Protein AF-A0AAE0HX60-F1 (afdb_monomer_lite)

Foldseek 3Di:
DDDDPDDPDDDPDDDDPVNVVVVVVVVVVVCVVPPDDVVQWDDDPQWTHHNPDIDGPVRVVVVVVVVVQVVLLCCCCPVVVADADPSSHGDPPCPPDDDDDDD

Radius of gyration: 23.51 Å; chains: 1; bounding box: 45×58×40 Å

Structure (mmCIF, N/CA/C/O backbone):
data_AF-A0AAE0HX60-F1
#
_entry.id   AF-A0AAE0HX60-F1
#
loop_
_atom_site.group_PDB
_atom_site.id
_atom_site.type_symbol
_atom_site.label_atom_id
_atom_site.label_alt_id
_atom_site.label_comp_id
_atom_site.label_asym_id
_atom_site.label_entity_id
_atom_site.label_seq_id
_atom_site.pdbx_PDB_ins_code
_atom_site.Cartn_x
_atom_site.Cartn_y
_atom_site.Cartn_z
_atom_site.occupancy
_atom_site.B_iso_or_equiv
_atom_site.auth_seq_id
_atom_site.auth_comp_id
_atom_site.auth_asym_id
_atom_site.auth_atom_id
_atom_site.pdbx_PDB_model_num
ATOM 1 N N . MET A 1 1 ? 1.360 44.685 -12.724 1.00 34.75 1 MET A N 1
ATOM 2 C CA . MET A 1 1 ? 0.823 43.637 -11.829 1.00 34.75 1 MET A CA 1
ATOM 3 C C . MET A 1 1 ? 1.154 42.291 -12.465 1.00 34.75 1 MET A C 1
ATOM 5 O O . MET A 1 1 ? 0.464 41.883 -13.387 1.00 34.75 1 MET A O 1
ATOM 9 N N . VAL A 1 2 ? 2.286 41.681 -12.099 1.00 41.59 2 VAL A N 1
ATOM 10 C CA . VAL A 1 2 ? 2.748 40.409 -12.689 1.00 41.59 2 VAL A CA 1
ATOM 11 C C . VAL A 1 2 ? 2.272 39.266 -11.792 1.00 41.59 2 VAL A C 1
ATOM 13 O O . VAL A 1 2 ? 2.485 39.305 -10.584 1.00 41.59 2 VAL A O 1
ATOM 16 N N . ARG A 1 3 ? 1.565 38.294 -12.381 1.00 37.06 3 ARG A N 1
ATOM 17 C CA . ARG A 1 3 ? 1.021 37.105 -11.707 1.00 37.06 3 ARG A CA 1
ATOM 18 C C . ARG A 1 3 ? 2.161 36.165 -11.295 1.00 37.06 3 ARG A C 1
ATOM 20 O O . ARG A 1 3 ? 2.946 35.756 -12.145 1.00 37.06 3 ARG A O 1
ATOM 27 N N . GLY A 1 4 ? 2.224 35.816 -10.010 1.00 47.59 4 GLY A N 1
ATOM 28 C CA . GLY A 1 4 ? 3.144 34.815 -9.471 1.00 47.59 4 GLY A CA 1
ATOM 29 C C . GLY A 1 4 ? 2.722 33.408 -9.885 1.00 47.59 4 GLY A C 1
ATOM 30 O O . GLY A 1 4 ? 1.668 32.936 -9.473 1.00 47.59 4 GLY A O 1
ATOM 31 N N . PHE A 1 5 ? 3.537 32.751 -10.712 1.00 44.97 5 PHE A N 1
ATOM 32 C CA . PHE A 1 5 ? 3.335 31.352 -11.112 1.00 44.97 5 PHE A CA 1
ATOM 33 C C . PHE A 1 5 ? 4.225 30.367 -10.326 1.00 44.97 5 PHE A C 1
ATOM 35 O O . PHE A 1 5 ? 4.190 29.167 -10.561 1.00 44.97 5 PHE A O 1
ATOM 42 N N . MET A 1 6 ? 5.005 30.848 -9.355 1.00 44.38 6 MET A N 1
ATOM 43 C CA . MET A 1 6 ? 5.803 30.024 -8.441 1.00 44.38 6 MET A CA 1
ATOM 44 C C . MET A 1 6 ? 5.801 30.684 -7.066 1.00 44.38 6 MET A C 1
ATOM 46 O O . MET A 1 6 ? 6.639 31.530 -6.764 1.00 44.38 6 MET A O 1
ATOM 50 N N . THR A 1 7 ? 4.831 30.353 -6.222 1.00 43.53 7 THR A N 1
ATOM 51 C CA . THR A 1 7 ? 4.944 30.664 -4.796 1.00 43.53 7 THR A CA 1
ATOM 52 C C . THR A 1 7 ? 4.258 29.567 -4.002 1.00 43.53 7 THR A C 1
ATOM 54 O O . THR A 1 7 ? 3.037 29.533 -3.903 1.00 43.53 7 THR A O 1
ATOM 57 N N . ILE A 1 8 ? 5.056 28.669 -3.430 1.00 48.53 8 ILE A N 1
ATOM 58 C CA . ILE A 1 8 ? 4.682 27.985 -2.194 1.00 48.53 8 ILE A CA 1
ATOM 59 C C . ILE A 1 8 ? 5.680 28.505 -1.163 1.00 48.53 8 ILE A C 1
ATOM 61 O O . ILE A 1 8 ? 6.859 28.157 -1.177 1.00 48.53 8 ILE A O 1
ATOM 65 N N . VAL A 1 9 ? 5.213 29.473 -0.378 1.00 53.06 9 VAL A N 1
ATOM 66 C CA . VAL A 1 9 ? 5.970 30.176 0.661 1.00 53.06 9 VAL A CA 1
ATOM 67 C C . VAL A 1 9 ? 6.209 29.241 1.839 1.00 53.06 9 VAL A C 1
ATOM 69 O O . VAL A 1 9 ? 5.256 28.710 2.402 1.00 53.06 9 VAL A O 1
ATOM 72 N N . ALA A 1 10 ? 7.468 29.108 2.249 1.00 50.38 10 ALA A N 1
ATOM 73 C CA . ALA A 1 10 ? 7.825 28.665 3.593 1.00 50.38 10 ALA A CA 1
ATOM 74 C C . ALA A 1 10 ? 9.178 29.250 4.033 1.00 50.38 10 ALA A C 1
ATOM 76 O O . ALA A 1 10 ? 10.020 28.522 4.538 1.00 50.38 10 ALA A O 1
ATOM 77 N N . PHE A 1 11 ? 9.419 30.544 3.803 1.00 48.88 11 PHE A N 1
ATOM 78 C CA . PHE A 1 11 ? 10.374 31.345 4.580 1.00 48.88 11 PHE A CA 1
ATOM 79 C C . PHE A 1 11 ? 10.214 32.824 4.206 1.00 48.88 11 PHE A C 1
ATOM 81 O O . PHE A 1 11 ? 9.824 33.138 3.085 1.00 48.88 11 PHE A O 1
ATOM 88 N N . ASP A 1 12 ? 10.512 33.730 5.127 1.00 55.12 12 ASP A N 1
ATOM 89 C CA . ASP A 1 12 ? 10.427 35.193 4.989 1.00 55.12 12 ASP A CA 1
ATOM 90 C C . ASP A 1 12 ? 11.438 35.825 4.000 1.00 55.12 12 ASP A C 1
ATOM 92 O O . ASP A 1 12 ? 11.551 37.048 3.910 1.00 55.12 12 ASP A O 1
ATOM 96 N N . GLY A 1 13 ? 12.155 35.014 3.224 1.00 56.22 13 GLY A N 1
ATOM 97 C CA . GLY A 1 13 ? 13.126 35.451 2.229 1.00 56.22 13 GLY A CA 1
ATOM 98 C C . GLY A 1 13 ? 12.541 35.430 0.822 1.00 56.22 13 GLY A C 1
ATOM 99 O O . GLY A 1 13 ? 11.972 34.432 0.386 1.00 56.22 13 GLY A O 1
ATOM 100 N N . GLN A 1 14 ? 12.710 36.533 0.092 1.00 60.59 14 GLN A N 1
ATOM 101 C CA . GLN A 1 14 ? 12.453 36.613 -1.349 1.00 60.59 14 GLN A CA 1
ATOM 102 C C . GLN A 1 14 ? 13.067 35.386 -2.053 1.00 60.59 14 GLN A C 1
ATOM 104 O O . GLN A 1 14 ? 14.281 35.200 -1.943 1.00 60.59 14 GLN A O 1
ATOM 109 N N . PRO A 1 15 ? 12.276 34.549 -2.753 1.00 58.84 15 PRO A N 1
ATOM 110 C CA . PRO A 1 15 ? 12.799 33.344 -3.379 1.00 58.84 15 PRO A CA 1
ATOM 111 C C . PRO A 1 15 ? 13.861 33.733 -4.403 1.00 58.84 15 PRO A C 1
ATOM 113 O O . PRO A 1 15 ? 13.592 34.487 -5.344 1.00 58.84 15 PRO A O 1
ATOM 116 N N . SER A 1 16 ? 15.082 33.237 -4.216 1.00 67.50 16 SER A N 1
ATOM 117 C CA . SER A 1 16 ? 16.145 33.477 -5.177 1.00 67.50 16 SER A CA 1
ATOM 118 C C . SER A 1 16 ? 15.933 32.583 -6.407 1.00 67.50 16 SER A C 1
ATOM 120 O O . SER A 1 16 ? 15.369 31.486 -6.309 1.00 67.50 16 SER A O 1
ATOM 122 N N . PRO A 1 17 ? 16.419 32.988 -7.591 1.00 71.00 17 PRO A N 1
ATOM 123 C CA . PRO A 1 17 ? 16.412 32.118 -8.767 1.00 71.00 17 PRO A CA 1
ATOM 124 C C . PRO A 1 17 ? 17.081 30.752 -8.520 1.00 71.00 17 PRO A C 1
ATOM 126 O O . PRO A 1 17 ? 16.697 29.754 -9.130 1.00 71.00 17 PRO A O 1
ATOM 129 N N . VAL A 1 18 ? 18.046 30.682 -7.596 1.00 82.44 18 VAL A N 1
ATOM 130 C CA . VAL A 1 18 ? 18.718 29.435 -7.200 1.00 82.44 18 VAL A CA 1
ATOM 131 C C . VAL A 1 18 ? 17.761 28.493 -6.470 1.00 82.44 18 VAL A C 1
ATOM 133 O O . VAL A 1 18 ? 17.751 27.301 -6.774 1.00 82.44 18 VAL A O 1
ATOM 136 N N . ASP A 1 19 ? 16.905 29.008 -5.587 1.00 75.44 19 ASP A N 1
ATOM 137 C CA . ASP A 1 19 ? 15.923 28.193 -4.859 1.00 75.44 19 ASP A CA 1
ATOM 138 C C . ASP A 1 19 ? 14.947 27.513 -5.820 1.00 75.44 19 ASP A C 1
ATOM 140 O O . ASP A 1 19 ? 14.646 26.328 -5.683 1.00 75.44 19 ASP A O 1
ATOM 144 N N . SER A 1 20 ? 14.535 28.230 -6.867 1.00 76.31 20 SER A N 1
ATOM 145 C CA . SER A 1 20 ? 13.685 27.684 -7.932 1.00 76.31 20 SER A CA 1
ATOM 146 C C . SER A 1 20 ? 14.372 26.540 -8.687 1.00 76.31 20 SER A C 1
ATOM 148 O O . SER A 1 20 ? 13.760 25.507 -8.955 1.00 76.31 20 SER A O 1
ATOM 150 N N . ILE A 1 21 ? 15.665 26.681 -8.997 1.00 83.75 21 ILE A N 1
ATOM 151 C CA . ILE A 1 21 ? 16.452 25.630 -9.663 1.00 83.75 21 ILE A CA 1
ATOM 152 C C . ILE A 1 21 ? 16.602 24.403 -8.756 1.00 83.75 21 ILE A C 1
ATOM 154 O O . ILE A 1 21 ? 16.470 23.267 -9.222 1.00 83.75 21 ILE A O 1
ATOM 158 N N . LEU A 1 22 ? 16.869 24.608 -7.465 1.00 83.81 22 LEU A N 1
ATOM 159 C CA . LEU A 1 22 ? 16.989 23.521 -6.493 1.00 83.81 22 LEU A CA 1
ATOM 160 C C . LEU A 1 22 ? 15.660 22.779 -6.317 1.00 83.81 22 LEU A C 1
ATOM 162 O O . LEU A 1 22 ? 15.652 21.547 -6.310 1.00 83.81 22 LEU A O 1
ATOM 166 N N . GLN A 1 23 ? 14.542 23.503 -6.267 1.00 78.62 23 GLN A N 1
ATOM 167 C CA . GLN A 1 23 ? 13.203 22.917 -6.221 1.00 78.62 23 GLN A CA 1
ATOM 168 C C . GLN A 1 23 ? 12.892 22.103 -7.479 1.00 78.62 23 GLN A C 1
ATOM 170 O O . GLN A 1 23 ? 12.442 20.966 -7.366 1.00 78.62 23 GLN A O 1
ATOM 175 N N . LEU A 1 24 ? 13.197 22.621 -8.673 1.00 83.12 24 LEU A N 1
ATOM 176 C CA . LEU A 1 24 ? 13.006 21.884 -9.928 1.00 83.12 24 LEU A CA 1
ATOM 177 C C . LEU A 1 24 ? 13.857 20.607 -9.983 1.00 83.12 24 LEU A C 1
ATOM 179 O O .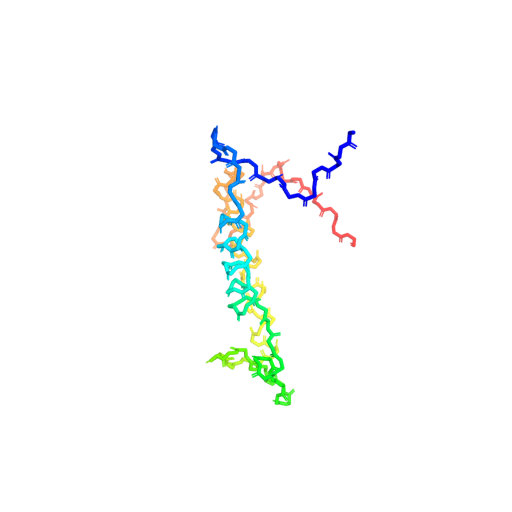 LEU A 1 24 ? 13.384 19.565 -10.437 1.00 83.12 24 LEU A O 1
ATOM 183 N N . ARG A 1 25 ? 15.092 20.647 -9.467 1.00 84.19 25 ARG A N 1
ATOM 184 C CA . ARG A 1 25 ? 15.948 19.456 -9.341 1.00 84.19 25 ARG A CA 1
ATOM 185 C C . ARG A 1 25 ? 15.379 18.432 -8.362 1.00 84.19 25 ARG A C 1
ATOM 187 O O . ARG A 1 25 ? 15.355 17.242 -8.676 1.00 84.19 25 ARG A O 1
ATOM 194 N N . ALA A 1 26 ? 14.925 18.877 -7.193 1.00 83.88 26 ALA A N 1
ATOM 195 C CA . ALA A 1 26 ? 14.294 18.010 -6.202 1.00 83.88 26 ALA A CA 1
ATOM 196 C C . ALA A 1 26 ? 13.009 17.376 -6.757 1.00 83.88 26 ALA A C 1
ATOM 198 O O . ALA A 1 26 ? 12.812 16.170 -6.619 1.00 83.88 26 ALA A O 1
ATOM 199 N N . TYR A 1 27 ? 12.194 18.159 -7.463 1.00 83.06 27 TYR A N 1
ATOM 200 C CA . TYR A 1 27 ? 10.987 17.688 -8.131 1.00 83.06 27 TYR A CA 1
ATOM 201 C C . TYR A 1 27 ? 11.296 16.650 -9.217 1.00 83.06 27 TYR A C 1
ATOM 203 O O . TYR A 1 27 ? 10.713 15.570 -9.210 1.00 83.06 27 TYR A O 1
ATOM 211 N N . GLY A 1 28 ? 12.281 16.899 -10.089 1.00 81.25 28 GLY A N 1
ATOM 212 C CA . GLY A 1 28 ? 12.714 15.922 -11.097 1.00 81.25 28 GLY A CA 1
ATOM 213 C C . GLY A 1 28 ? 13.239 14.617 -10.485 1.00 81.25 28 GLY A C 1
ATOM 214 O O . GLY A 1 28 ? 12.966 13.530 -10.998 1.00 81.25 28 GLY A O 1
ATOM 215 N N . LYS A 1 29 ? 13.936 14.696 -9.344 1.00 85.06 29 LYS A N 1
ATOM 216 C CA . LYS A 1 29 ? 14.360 13.512 -8.582 1.00 85.06 29 LYS A CA 1
ATOM 217 C C . LYS A 1 29 ? 13.164 12.750 -8.006 1.00 85.06 29 LYS A C 1
ATOM 219 O O . LYS A 1 29 ? 13.150 11.525 -8.086 1.00 85.06 29 LYS A O 1
ATOM 224 N N . ALA A 1 30 ? 12.175 13.454 -7.457 1.00 81.12 30 ALA A N 1
ATOM 225 C CA . ALA A 1 30 ? 10.950 12.850 -6.937 1.00 81.12 30 ALA A CA 1
ATOM 226 C C . ALA A 1 30 ? 10.139 12.168 -8.049 1.00 81.12 30 ALA A C 1
ATOM 228 O O . ALA A 1 30 ? 9.718 11.029 -7.874 1.00 81.12 30 ALA A O 1
ATOM 229 N N . ILE A 1 31 ? 10.011 12.806 -9.220 1.00 79.25 31 ILE A N 1
ATOM 230 C CA . ILE A 1 31 ? 9.412 12.192 -10.412 1.00 79.25 31 ILE A CA 1
ATOM 231 C C . ILE A 1 31 ? 10.148 10.901 -10.755 1.00 79.25 31 ILE A C 1
ATOM 233 O O . ILE A 1 31 ? 9.511 9.862 -10.857 1.00 79.25 31 ILE A O 1
ATOM 237 N N . ARG A 1 32 ? 11.480 10.922 -10.883 1.00 74.75 32 ARG A N 1
ATOM 238 C CA . ARG A 1 32 ? 12.244 9.716 -11.242 1.00 74.75 32 ARG A CA 1
ATOM 239 C C . ARG A 1 32 ? 12.117 8.593 -10.211 1.00 74.75 32 ARG A C 1
ATOM 241 O O . ARG A 1 32 ? 12.189 7.430 -10.582 1.00 74.75 32 ARG A O 1
ATOM 248 N N . ALA A 1 33 ? 11.989 8.934 -8.932 1.00 71.50 33 ALA A N 1
ATOM 249 C CA . ALA A 1 33 ? 11.863 7.953 -7.861 1.00 71.50 33 ALA A CA 1
ATOM 250 C C . ALA A 1 33 ? 10.452 7.354 -7.756 1.00 71.50 33 ALA A C 1
ATOM 252 O O . ALA A 1 33 ? 10.326 6.216 -7.321 1.00 71.50 33 ALA A O 1
ATOM 253 N N . ASN A 1 34 ? 9.414 8.114 -8.119 1.00 68.75 34 ASN A N 1
ATOM 254 C CA . ASN A 1 34 ? 8.020 7.759 -7.838 1.00 68.75 34 ASN A CA 1
ATOM 255 C C . ASN A 1 34 ? 7.144 7.581 -9.088 1.00 68.75 34 ASN A C 1
ATOM 257 O O . ASN A 1 34 ? 5.971 7.238 -8.977 1.00 68.75 34 ASN A O 1
ATOM 261 N N . THR A 1 35 ? 7.679 7.853 -10.277 1.00 71.62 35 THR A N 1
ATOM 262 C CA . THR A 1 35 ? 6.983 7.628 -11.546 1.00 71.62 35 THR A CA 1
ATOM 263 C C . THR A 1 35 ? 7.458 6.307 -12.119 1.00 71.62 35 THR A C 1
ATOM 265 O O . THR A 1 35 ? 8.640 6.149 -12.427 1.00 71.62 35 THR A O 1
ATOM 268 N N . ASN A 1 36 ? 6.530 5.368 -12.269 1.00 61.12 36 ASN A N 1
ATOM 269 C CA . ASN A 1 36 ? 6.795 4.087 -12.909 1.00 61.12 36 ASN A CA 1
ATOM 270 C C . ASN A 1 36 ? 7.172 4.335 -14.374 1.00 61.12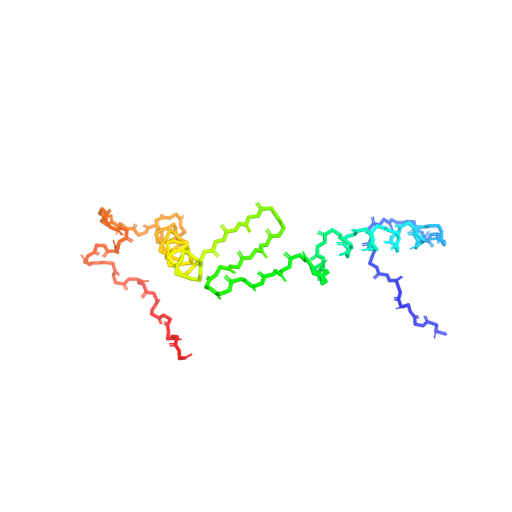 36 ASN A C 1
ATOM 272 O O . ASN A 1 36 ? 6.379 4.893 -15.130 1.00 61.12 36 ASN A O 1
ATOM 276 N N . ALA A 1 37 ? 8.396 3.973 -14.756 1.00 61.66 37 ALA A N 1
ATOM 277 C CA . ALA A 1 37 ? 8.834 3.980 -16.149 1.00 61.66 37 ALA A CA 1
ATOM 278 C C . ALA A 1 37 ? 8.460 2.651 -16.829 1.00 61.66 37 ALA A C 1
ATOM 280 O O . ALA A 1 37 ? 8.295 1.637 -16.144 1.00 61.66 37 ALA A O 1
ATOM 281 N N . ASP A 1 38 ? 8.375 2.640 -18.163 1.00 50.03 38 ASP A N 1
ATOM 282 C CA . ASP A 1 38 ? 8.290 1.391 -18.933 1.00 50.03 38 ASP A CA 1
ATOM 283 C C . ASP A 1 38 ? 9.445 0.458 -18.524 1.00 50.03 38 ASP A C 1
ATOM 285 O O . ASP A 1 38 ? 10.613 0.856 -18.537 1.00 50.03 38 ASP A O 1
ATOM 289 N N . GLY A 1 39 ? 9.104 -0.762 -18.095 1.00 58.47 39 GLY A N 1
ATOM 290 C CA . GLY A 1 39 ? 10.030 -1.750 -17.523 1.00 58.47 39 GLY A CA 1
ATOM 291 C C . GLY A 1 39 ? 9.998 -1.880 -15.992 1.00 58.47 39 GLY A C 1
ATOM 292 O O . GLY A 1 39 ? 10.629 -2.786 -15.455 1.00 58.47 39 GLY A O 1
ATOM 293 N N . VAL A 1 40 ? 9.269 -1.014 -15.275 1.00 62.44 40 VAL A N 1
ATOM 294 C CA . VAL A 1 40 ? 9.027 -1.159 -13.821 1.00 62.44 40 VAL A CA 1
ATOM 295 C C . VAL A 1 40 ? 7.788 -2.004 -13.537 1.00 62.44 40 VAL A C 1
ATOM 297 O O . VAL A 1 40 ? 7.753 -2.670 -12.508 1.00 62.44 40 VAL A O 1
ATOM 300 N N . VAL A 1 41 ? 6.800 -1.981 -14.438 1.00 67.94 41 VAL A N 1
ATOM 301 C CA . VAL A 1 41 ? 5.622 -2.855 -14.421 1.00 67.94 41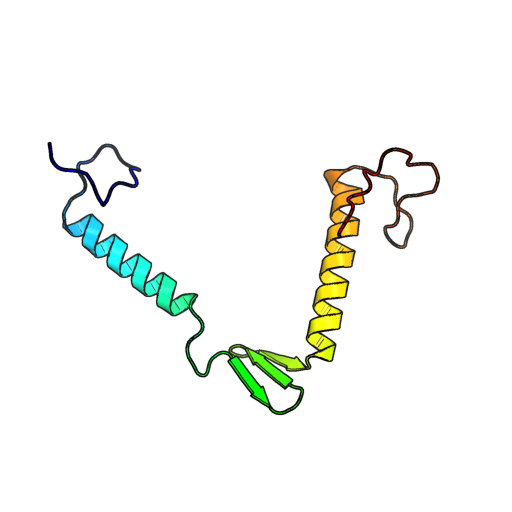 VAL A CA 1
ATOM 302 C C . VAL A 1 41 ? 5.710 -3.769 -15.638 1.00 67.94 41 VAL A C 1
ATOM 304 O O . VAL A 1 41 ? 5.556 -3.287 -16.758 1.00 67.94 41 VAL A O 1
ATOM 307 N N . ASP A 1 42 ? 5.974 -5.055 -15.427 1.00 76.75 42 ASP A N 1
ATOM 308 C CA . ASP A 1 42 ? 5.967 -6.068 -16.489 1.00 76.75 42 ASP A CA 1
ATOM 309 C C . ASP A 1 42 ? 4.897 -7.126 -16.202 1.00 76.75 42 ASP A C 1
ATOM 311 O O . ASP A 1 42 ? 4.581 -7.408 -15.044 1.00 76.75 42 ASP A O 1
ATOM 315 N N . TRP A 1 43 ? 4.311 -7.683 -17.257 1.00 79.81 43 TRP A N 1
ATOM 316 C CA . TRP A 1 43 ? 3.258 -8.693 -17.181 1.00 79.81 43 TRP A CA 1
ATOM 317 C C . TRP A 1 43 ? 3.730 -9.972 -17.861 1.00 79.81 43 TRP A C 1
ATOM 319 O O . TRP A 1 43 ? 3.915 -10.016 -19.077 1.00 79.81 43 TRP A O 1
ATOM 329 N N . HIS A 1 44 ? 3.864 -11.041 -17.080 1.00 81.06 44 HIS A N 1
ATOM 330 C CA . HIS A 1 44 ? 4.223 -12.362 -17.573 1.00 81.06 44 HIS A CA 1
ATOM 331 C C . HIS A 1 44 ? 3.097 -13.358 -17.280 1.00 81.06 44 HIS A C 1
ATOM 333 O O . HIS A 1 44 ? 3.047 -14.000 -16.233 1.00 81.06 44 HIS A O 1
ATOM 339 N N . GLY A 1 45 ? 2.147 -13.475 -18.210 1.00 84.50 45 GLY A N 1
ATOM 340 C CA . GLY A 1 45 ? 0.970 -14.325 -18.013 1.00 84.50 45 GLY A CA 1
ATOM 341 C C . GLY A 1 45 ? 0.068 -13.796 -16.893 1.00 84.50 45 GLY A C 1
ATOM 342 O O . GLY A 1 45 ? -0.548 -12.750 -17.066 1.00 84.50 45 GLY A O 1
ATOM 343 N N . ASP A 1 46 ? -0.025 -14.525 -15.774 1.00 82.31 46 ASP A N 1
ATOM 344 C CA . ASP A 1 46 ? -0.804 -14.130 -14.579 1.00 82.31 46 ASP A CA 1
ATOM 345 C C . ASP A 1 46 ? 0.048 -13.418 -13.507 1.00 82.31 46 ASP A C 1
ATOM 347 O O . ASP A 1 46 ? -0.453 -13.038 -12.446 1.00 82.31 46 ASP A O 1
ATOM 351 N N . GLU A 1 47 ? 1.346 -13.241 -13.762 1.00 82.81 47 GLU A N 1
ATOM 352 C CA . GLU A 1 47 ? 2.280 -12.622 -12.827 1.00 82.81 47 GLU A CA 1
ATOM 353 C C . GLU A 1 47 ? 2.621 -11.189 -13.237 1.00 82.81 47 GLU A C 1
ATOM 355 O O . GLU A 1 47 ? 2.961 -10.906 -14.386 1.00 82.81 47 GLU A O 1
ATOM 360 N N . LEU A 1 48 ? 2.533 -10.283 -12.264 1.00 83.56 48 LEU A N 1
ATOM 361 C CA . LEU A 1 48 ? 2.879 -8.876 -12.376 1.00 83.56 48 LEU A CA 1
ATOM 362 C C . LEU A 1 48 ? 4.201 -8.642 -11.644 1.00 83.56 48 LEU A C 1
ATOM 364 O O . LEU A 1 48 ? 4.346 -8.943 -10.456 1.00 83.56 48 LEU A O 1
ATOM 368 N N . LEU A 1 49 ? 5.170 -8.094 -12.367 1.00 81.38 49 LEU A N 1
ATOM 369 C CA . LEU A 1 49 ? 6.447 -7.654 -11.832 1.00 81.38 49 LEU A CA 1
ATOM 370 C C . LEU A 1 49 ? 6.365 -6.155 -11.556 1.00 81.38 49 LEU A C 1
ATOM 372 O O . LEU A 1 49 ? 6.106 -5.381 -12.471 1.00 81.38 49 LEU A O 1
ATOM 376 N N . TYR A 1 50 ? 6.594 -5.748 -10.311 1.00 78.69 50 TYR A N 1
ATOM 377 C CA . TYR A 1 50 ? 6.737 -4.354 -9.912 1.00 78.69 50 TYR A CA 1
ATOM 378 C C . TYR A 1 50 ? 8.091 -4.131 -9.234 1.00 78.69 50 TYR A C 1
ATOM 380 O O . TYR A 1 50 ? 8.310 -4.545 -8.091 1.00 78.69 50 TYR A O 1
ATOM 388 N N . GLY A 1 51 ? 9.023 -3.479 -9.932 1.00 75.94 51 GLY A N 1
ATOM 389 C CA . GLY A 1 51 ? 10.385 -3.263 -9.438 1.00 75.94 51 GLY A CA 1
ATOM 390 C C . GLY A 1 51 ? 11.125 -4.581 -9.169 1.00 75.94 51 GLY A C 1
ATOM 391 O O . GLY A 1 51 ? 11.554 -5.252 -10.101 1.00 75.94 51 GLY A O 1
ATOM 392 N N . HIS A 1 52 ? 11.291 -4.946 -7.892 1.00 72.56 52 HIS A N 1
ATOM 393 C CA . HIS A 1 52 ? 11.926 -6.206 -7.462 1.00 72.56 52 HIS A CA 1
ATOM 394 C C . HIS A 1 52 ? 10.933 -7.232 -6.894 1.00 72.56 52 HIS A C 1
ATOM 396 O O . HIS A 1 52 ? 11.355 -8.241 -6.332 1.00 72.56 52 HIS A O 1
ATOM 402 N N . VAL A 1 53 ? 9.628 -6.966 -6.987 1.00 78.50 53 VAL A N 1
ATOM 403 C CA . VAL A 1 53 ? 8.583 -7.834 -6.439 1.00 78.50 53 VAL A CA 1
ATOM 404 C C . VAL A 1 53 ? 7.789 -8.444 -7.584 1.00 78.50 53 VAL A C 1
ATOM 406 O O . VAL A 1 53 ? 7.294 -7.724 -8.445 1.00 78.50 53 VAL A O 1
ATOM 409 N N . GLN A 1 54 ? 7.654 -9.765 -7.574 1.00 81.62 54 GLN A N 1
ATOM 410 C CA . GLN A 1 54 ? 6.837 -10.526 -8.514 1.00 81.62 54 GLN A CA 1
ATOM 411 C C . GLN A 1 54 ? 5.666 -11.133 -7.748 1.00 81.62 54 GLN A C 1
ATOM 413 O O . GLN A 1 54 ? 5.869 -11.772 -6.714 1.00 81.62 54 GLN A O 1
ATOM 418 N N . PHE A 1 55 ? 4.444 -10.912 -8.220 1.00 85.62 55 PHE A N 1
ATOM 419 C CA . PHE A 1 55 ? 3.249 -11.477 -7.604 1.00 85.62 55 PHE A CA 1
ATOM 420 C C . PHE A 1 55 ? 2.200 -11.831 -8.652 1.00 85.62 55 PHE A C 1
ATOM 422 O O . PHE A 1 55 ? 2.055 -11.142 -9.656 1.00 85.62 55 PHE A O 1
ATOM 429 N N . SER A 1 56 ? 1.422 -12.884 -8.404 1.00 89.75 56 SER A N 1
ATOM 430 C CA . SER A 1 56 ? 0.266 -13.191 -9.247 1.00 89.75 56 SER A CA 1
ATOM 431 C C . SER A 1 56 ? -0.895 -12.236 -8.987 1.00 89.75 56 SER A C 1
ATOM 433 O O . SER A 1 56 ? -1.040 -11.690 -7.885 1.00 89.75 56 SER A O 1
ATOM 435 N N . MET A 1 57 ? -1.783 -12.079 -9.967 1.00 86.75 57 MET A N 1
ATOM 436 C CA . MET A 1 57 ? -2.993 -11.271 -9.797 1.00 86.75 57 MET A CA 1
ATOM 437 C C . MET A 1 57 ? -3.906 -11.822 -8.686 1.00 86.75 57 MET A C 1
ATOM 439 O O . MET A 1 57 ? -4.545 -11.058 -7.956 1.00 86.75 57 MET A O 1
ATOM 443 N N . ALA A 1 58 ? -3.921 -13.146 -8.491 1.00 88.56 58 ALA A N 1
ATOM 444 C CA . ALA A 1 58 ? -4.587 -13.788 -7.357 1.00 88.56 58 ALA A CA 1
ATOM 445 C C . ALA A 1 58 ? -3.975 -13.360 -6.010 1.00 88.56 58 ALA A C 1
ATOM 447 O O . ALA A 1 58 ? -4.704 -12.991 -5.088 1.00 88.56 58 ALA A O 1
ATOM 448 N N . SER A 1 59 ? -2.643 -13.342 -5.914 1.00 87.38 59 SER A N 1
ATOM 449 C CA . SER A 1 59 ? -1.925 -12.915 -4.706 1.00 87.38 59 SER A CA 1
ATOM 450 C C . SER A 1 59 ? -2.171 -11.441 -4.392 1.00 87.38 59 SER A C 1
ATOM 452 O O . SER A 1 59 ? -2.444 -11.097 -3.242 1.00 87.38 59 SER A O 1
ATOM 454 N N . LEU A 1 60 ? -2.166 -10.575 -5.412 1.00 87.62 60 LEU A N 1
ATOM 455 C CA . LEU A 1 60 ? -2.495 -9.158 -5.248 1.00 87.62 60 LEU A CA 1
ATOM 456 C C . LEU A 1 60 ? -3.911 -8.979 -4.693 1.00 87.62 60 LEU A C 1
ATOM 458 O O . LEU A 1 60 ? -4.118 -8.228 -3.741 1.00 87.62 60 LEU A O 1
ATOM 462 N N . ARG A 1 61 ? -4.891 -9.685 -5.267 1.00 89.38 61 ARG A N 1
ATOM 463 C CA . ARG A 1 61 ? -6.286 -9.622 -4.821 1.00 89.38 61 ARG A CA 1
ATOM 464 C C . ARG A 1 61 ? -6.422 -10.040 -3.357 1.00 89.38 61 ARG A C 1
ATOM 466 O O . ARG A 1 61 ? -7.081 -9.344 -2.588 1.00 89.38 61 ARG A O 1
ATOM 473 N N . MET A 1 62 ? -5.769 -11.132 -2.964 1.00 90.94 62 MET A N 1
ATOM 474 C CA . MET A 1 62 ? -5.757 -11.590 -1.573 1.00 90.94 62 MET A CA 1
ATOM 475 C C . MET A 1 62 ? -5.106 -10.570 -0.639 1.00 90.94 62 MET A C 1
ATOM 477 O O . MET A 1 62 ? -5.654 -10.289 0.425 1.00 90.94 62 MET A O 1
ATOM 481 N N . MET A 1 63 ? -3.991 -9.962 -1.051 1.00 90.31 63 MET A N 1
ATOM 482 C CA . MET A 1 63 ? -3.327 -8.908 -0.282 1.00 90.31 63 MET A CA 1
ATOM 483 C C . MET A 1 63 ? -4.241 -7.692 -0.080 1.00 90.31 63 MET A C 1
ATOM 485 O O . MET A 1 63 ? -4.346 -7.194 1.038 1.00 90.31 63 MET A O 1
ATOM 489 N N . ILE A 1 64 ? -4.938 -7.237 -1.127 1.00 91.56 64 ILE 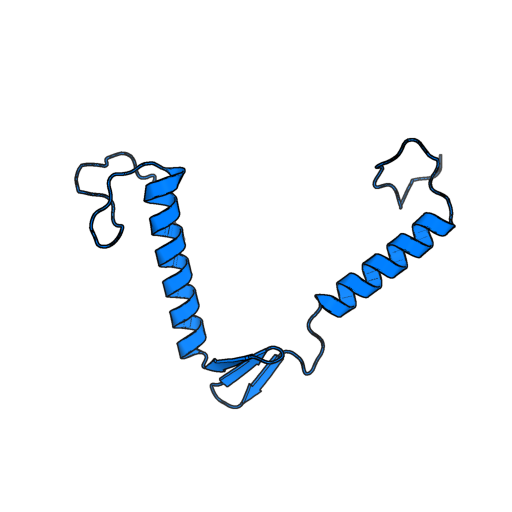A N 1
ATOM 490 C CA . ILE A 1 64 ? -5.880 -6.109 -1.040 1.00 91.56 64 ILE A CA 1
ATOM 491 C C . ILE A 1 64 ? -7.041 -6.439 -0.097 1.00 91.56 64 ILE A C 1
ATOM 493 O O . ILE A 1 64 ? -7.391 -5.614 0.745 1.00 91.56 64 ILE A O 1
ATOM 497 N N . HIS A 1 65 ? -7.627 -7.635 -0.200 1.00 91.31 65 HIS A N 1
ATOM 498 C CA . HIS A 1 65 ? -8.696 -8.050 0.711 1.00 91.31 65 HIS A CA 1
ATOM 499 C C . HIS A 1 65 ? -8.214 -8.146 2.161 1.00 91.31 65 HIS A C 1
ATOM 501 O O . HIS A 1 65 ? -8.917 -7.680 3.056 1.00 91.31 65 HIS A O 1
ATOM 507 N N . GLY A 1 66 ? -7.014 -8.686 2.390 1.00 89.56 66 GLY A N 1
ATOM 508 C CA . GLY A 1 66 ? -6.392 -8.731 3.711 1.00 89.56 66 GLY A CA 1
ATOM 509 C C . GLY A 1 66 ? -6.170 -7.333 4.284 1.00 89.56 66 GLY A C 1
ATOM 510 O O . GLY A 1 66 ? -6.592 -7.060 5.403 1.00 89.56 66 GLY A O 1
ATOM 511 N N . LEU A 1 67 ? -5.604 -6.418 3.491 1.00 92.12 67 LEU A N 1
ATOM 512 C CA . LEU A 1 67 ? -5.396 -5.026 3.891 1.00 92.12 67 LEU A CA 1
ATOM 513 C C . LEU A 1 67 ? -6.717 -4.325 4.226 1.00 92.12 67 LEU A C 1
ATOM 515 O O . LEU A 1 67 ? -6.809 -3.646 5.245 1.00 92.12 67 LEU A O 1
ATOM 519 N N . LEU A 1 68 ? -7.747 -4.504 3.394 1.00 89.56 68 LEU A N 1
ATOM 520 C CA . LEU A 1 68 ? -9.074 -3.939 3.635 1.00 89.56 68 LEU A CA 1
ATOM 521 C C . LEU A 1 68 ? -9.682 -4.477 4.933 1.00 89.56 68 LEU A C 1
ATOM 523 O O . LEU A 1 68 ? -10.253 -3.709 5.704 1.00 89.56 68 LEU A O 1
ATOM 527 N N . HIS A 1 69 ? -9.561 -5.782 5.178 1.00 86.62 69 HIS A N 1
ATOM 528 C CA . HIS A 1 69 ? -10.025 -6.397 6.414 1.00 86.62 69 HIS A CA 1
ATOM 529 C C . HIS A 1 69 ? -9.272 -5.825 7.623 1.00 86.62 69 HIS A C 1
ATOM 531 O O . HIS A 1 69 ? -9.910 -5.291 8.526 1.00 86.62 69 HIS A O 1
ATOM 537 N N . SER A 1 70 ? -7.936 -5.811 7.606 1.00 87.38 70 SER A N 1
ATOM 538 C CA . SER A 1 70 ? -7.126 -5.242 8.692 1.00 87.38 70 SER A CA 1
ATOM 539 C C . SER A 1 70 ? -7.450 -3.772 8.963 1.00 87.38 70 SER A C 1
ATOM 541 O O . SER A 1 70 ? -7.634 -3.392 10.117 1.00 87.38 70 SER A O 1
ATOM 543 N N . ALA A 1 71 ? -7.593 -2.955 7.917 1.00 88.81 71 ALA A N 1
ATOM 544 C CA . ALA A 1 71 ? -7.959 -1.548 8.055 1.00 88.81 71 ALA A CA 1
ATOM 545 C C . ALA A 1 71 ? -9.356 -1.372 8.672 1.00 88.81 71 ALA A C 1
ATOM 547 O O . ALA A 1 71 ? -9.553 -0.491 9.506 1.00 88.81 71 ALA A O 1
ATOM 548 N N . ARG A 1 72 ? -10.329 -2.219 8.305 1.00 86.00 72 ARG A N 1
ATOM 549 C CA . ARG A 1 72 ? -11.671 -2.209 8.914 1.00 86.00 72 ARG A CA 1
ATOM 550 C C . ARG A 1 72 ? -11.622 -2.579 10.391 1.00 86.00 72 ARG A C 1
ATOM 552 O O . ARG A 1 72 ? -12.272 -1.910 11.190 1.00 86.00 72 ARG A O 1
ATOM 559 N N . VAL A 1 73 ? -10.844 -3.594 10.757 1.00 85.56 73 VAL A N 1
ATOM 560 C CA . VAL A 1 73 ? -10.666 -3.990 12.160 1.00 85.56 73 VAL A CA 1
ATOM 561 C C . VAL A 1 73 ? -10.028 -2.857 12.963 1.00 85.56 73 VAL A C 1
ATOM 563 O O . VAL A 1 73 ? -10.585 -2.458 13.985 1.00 85.56 73 VAL A O 1
ATOM 566 N N . GLN A 1 74 ? -8.940 -2.263 12.462 1.00 86.38 74 GLN A N 1
ATOM 567 C CA . GLN A 1 74 ? -8.287 -1.115 13.101 1.00 86.38 74 GLN A CA 1
ATOM 568 C C . GLN A 1 74 ? -9.228 0.083 13.237 1.00 86.38 74 GLN A C 1
ATOM 570 O O . GLN A 1 74 ? -9.317 0.676 14.307 1.00 86.38 74 GLN A O 1
ATOM 575 N N . LEU A 1 75 ? -9.995 0.416 12.196 1.00 85.25 75 LEU A N 1
ATOM 576 C CA . LEU A 1 75 ? -10.988 1.488 12.261 1.00 85.25 75 LEU A CA 1
ATOM 577 C C . LEU A 1 75 ? -12.010 1.231 13.380 1.00 85.25 75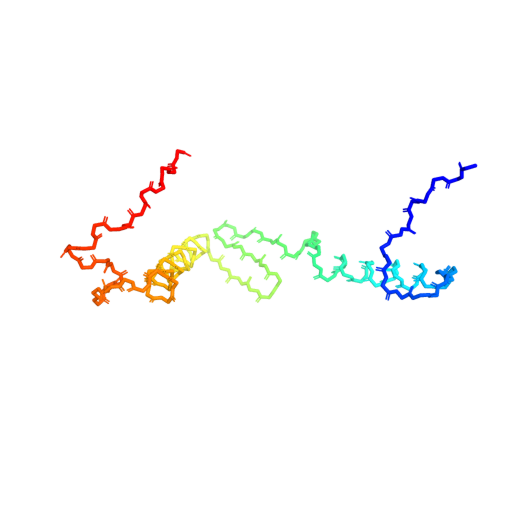 LEU A C 1
ATOM 579 O O . LEU A 1 75 ? -12.298 2.128 14.170 1.00 85.25 75 LEU A O 1
ATOM 583 N N . ARG A 1 76 ? -12.557 0.013 13.469 1.00 83.31 76 ARG A N 1
ATOM 584 C CA . ARG A 1 76 ? -13.553 -0.336 14.492 1.00 83.31 76 ARG A CA 1
ATOM 585 C C . ARG A 1 76 ? -12.963 -0.294 15.901 1.00 83.31 76 ARG A C 1
ATOM 587 O O . ARG A 1 76 ? -13.601 0.260 16.790 1.00 83.31 76 ARG A O 1
ATOM 594 N N . GLN A 1 77 ? -11.774 -0.857 16.097 1.00 81.94 77 GLN A N 1
ATOM 595 C CA . GLN A 1 77 ? -11.145 -1.001 17.412 1.00 81.94 77 GLN A CA 1
ATOM 596 C C . GLN A 1 77 ? -10.486 0.287 17.907 1.00 81.94 77 GLN A 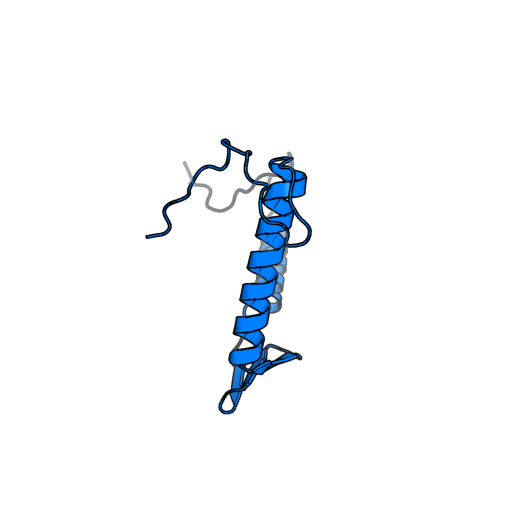C 1
ATOM 598 O O . GLN A 1 77 ? -10.705 0.685 19.046 1.00 81.94 77 GLN A O 1
ATOM 603 N N . GLU A 1 78 ? -9.676 0.930 17.069 1.00 83.06 78 GLU A N 1
ATOM 604 C CA . GLU A 1 78 ? -8.787 2.022 17.480 1.00 83.06 78 GLU A CA 1
ATOM 605 C C . GLU A 1 78 ? -9.426 3.399 17.289 1.00 83.06 78 GLU A C 1
ATOM 607 O O . GLU A 1 78 ? -9.189 4.301 18.090 1.00 83.06 78 GLU A O 1
ATOM 612 N N . VAL A 1 79 ? -10.248 3.572 16.247 1.00 83.19 79 VAL A N 1
ATOM 613 C CA . VAL A 1 79 ? -10.868 4.872 15.931 1.00 83.19 79 VAL A CA 1
ATOM 614 C C . VAL A 1 79 ? -12.278 4.966 16.506 1.00 83.19 79 VAL A C 1
ATOM 616 O O . VAL A 1 79 ? -12.603 5.933 17.191 1.00 83.19 79 VAL A O 1
ATOM 619 N N . LEU A 1 80 ? -13.123 3.967 16.237 1.00 81.38 80 LEU A N 1
ATOM 620 C CA . LEU A 1 80 ? -14.522 3.953 16.677 1.00 81.38 80 LEU A CA 1
ATOM 621 C C . LEU A 1 80 ? -14.709 3.365 18.084 1.00 81.38 80 LEU A C 1
ATOM 623 O O . LEU A 1 80 ? -15.799 3.480 18.641 1.00 81.38 80 LEU A O 1
ATOM 627 N N . LEU A 1 81 ? -13.662 2.756 18.657 1.00 81.75 81 LEU A N 1
ATOM 628 C CA . LEU A 1 81 ? -13.651 2.161 20.001 1.00 81.75 81 LEU A CA 1
ATOM 629 C C . LEU A 1 81 ? -14.779 1.137 20.228 1.00 81.75 81 LEU A C 1
ATOM 631 O O . LEU A 1 81 ? -15.288 0.973 21.340 1.00 81.75 81 LEU A O 1
ATOM 635 N N . LEU A 1 82 ? -15.183 0.442 19.162 1.00 79.69 82 LEU A N 1
ATOM 636 C CA . LEU A 1 82 ? -16.205 -0.592 19.215 1.00 79.69 82 LEU A CA 1
ATOM 637 C C . LEU A 1 82 ? -15.640 -1.850 19.872 1.00 79.69 82 LEU A C 1
ATOM 639 O O . LEU A 1 82 ? -14.511 -2.271 19.610 1.00 79.69 82 LEU A O 1
ATOM 643 N N . LYS A 1 83 ? -16.471 -2.505 20.687 1.00 78.44 83 LYS A N 1
ATOM 644 C CA . LYS A 1 83 ? -16.187 -3.874 21.115 1.00 78.44 83 LYS A CA 1
ATOM 645 C C . LYS A 1 83 ? -16.309 -4.773 19.894 1.00 78.44 83 LYS A C 1
ATOM 647 O O . LYS A 1 83 ? -17.381 -4.860 19.297 1.00 78.44 83 LYS A O 1
ATOM 652 N N . THR A 1 84 ? -15.202 -5.400 19.533 1.00 76.81 84 THR A N 1
ATOM 653 C CA . THR A 1 84 ? -15.131 -6.350 18.425 1.00 76.81 84 THR A CA 1
ATOM 654 C C . THR A 1 84 ? -14.891 -7.757 18.957 1.00 76.81 84 THR A C 1
ATOM 656 O O . THR A 1 84 ? -14.361 -7.923 20.059 1.00 76.81 84 THR A O 1
ATOM 659 N N . ASP A 1 85 ? -15.345 -8.756 18.211 1.00 78.88 85 ASP A N 1
ATOM 660 C CA . ASP A 1 85 ? -15.092 -10.166 18.489 1.00 78.88 85 ASP A CA 1
ATOM 661 C C . ASP A 1 85 ? -13.694 -10.605 18.004 1.00 78.88 85 ASP A C 1
ATOM 663 O O . ASP A 1 85 ? -12.862 -9.791 17.593 1.00 78.88 85 ASP A O 1
ATOM 667 N N . SER A 1 86 ? -13.412 -11.909 18.070 1.00 72.94 86 SER A N 1
ATOM 668 C CA . SER A 1 86 ? -12.143 -12.483 17.607 1.00 72.94 86 SER A CA 1
ATOM 669 C C . SER A 1 86 ? -11.902 -12.341 16.100 1.00 72.94 86 SER A C 1
ATOM 671 O O . SER A 1 86 ? -10.764 -12.500 15.665 1.00 72.94 86 SER A O 1
ATOM 673 N N . GLU A 1 87 ? -12.940 -12.055 15.313 1.00 73.81 87 GLU A N 1
ATOM 674 C CA . GLU A 1 87 ? -12.871 -11.856 13.861 1.00 73.81 87 GLU A CA 1
ATOM 675 C C . GLU A 1 87 ? -12.832 -10.360 13.490 1.00 73.81 87 GLU A C 1
ATOM 677 O O . GLU A 1 87 ? -12.727 -10.001 12.317 1.00 73.81 87 GLU A O 1
ATOM 682 N N . GLY A 1 88 ? -12.854 -9.472 14.493 1.00 67.44 88 GLY A N 1
ATOM 683 C CA . GLY A 1 88 ? -12.795 -8.027 14.309 1.00 67.44 88 GLY A CA 1
ATOM 684 C C . GLY A 1 88 ? -14.117 -7.412 13.840 1.00 67.44 88 GLY A C 1
ATOM 685 O O . GLY A 1 88 ? -14.145 -6.242 13.433 1.00 67.44 88 GLY A O 1
ATOM 686 N N . GLU A 1 89 ? -15.210 -8.169 13.901 1.00 74.44 89 GLU A N 1
ATOM 687 C CA . GLU A 1 89 ? -16.563 -7.681 13.663 1.00 74.44 89 GLU A CA 1
ATOM 688 C C . GLU A 1 89 ? -17.149 -7.105 14.953 1.00 74.44 89 GLU A C 1
ATOM 690 O O . GLU A 1 89 ? -16.749 -7.461 16.061 1.00 74.44 89 GLU A O 1
ATOM 695 N N . ALA A 1 90 ? -18.043 -6.125 14.827 1.00 67.88 90 ALA A N 1
ATOM 696 C CA . ALA A 1 90 ? -18.638 -5.484 15.995 1.00 67.88 90 ALA A CA 1
ATOM 697 C C . ALA A 1 90 ? -19.605 -6.457 16.687 1.00 67.88 90 ALA A C 1
ATOM 699 O O . ALA A 1 90 ? -20.470 -7.036 16.035 1.00 67.88 90 ALA A O 1
ATOM 700 N N . VAL A 1 91 ? -19.479 -6.616 18.007 1.00 73.75 91 VAL A N 1
ATOM 701 C CA . VAL A 1 91 ? -20.351 -7.510 18.786 1.00 73.75 91 VAL A CA 1
ATOM 702 C C . VAL A 1 91 ? -21.806 -7.024 18.686 1.00 73.75 91 VAL A C 1
ATOM 704 O O . VAL A 1 91 ? -22.061 -5.821 18.818 1.00 73.75 91 VAL A O 1
ATOM 707 N N . GLU A 1 92 ? -22.758 -7.944 18.458 1.00 56.28 92 GLU A N 1
ATOM 708 C CA . GLU A 1 92 ? -24.196 -7.635 18.382 1.00 56.28 92 GLU A CA 1
ATOM 709 C C . GLU A 1 92 ? -24.634 -6.813 19.609 1.00 56.28 92 GLU A C 1
ATOM 711 O O . GLU A 1 92 ? -24.494 -7.240 20.756 1.00 56.28 92 GLU A O 1
ATOM 716 N N . GLY A 1 93 ? -25.105 -5.587 19.352 1.00 56.81 93 GLY A N 1
ATOM 717 C CA . GLY A 1 93 ? -25.371 -4.555 20.363 1.00 56.81 93 GLY A CA 1
ATOM 718 C C . GLY A 1 93 ? -24.643 -3.225 20.115 1.00 56.81 93 GLY A C 1
ATOM 719 O O . GLY A 1 93 ? -24.959 -2.224 20.755 1.00 56.81 93 GLY A O 1
ATOM 720 N N . ALA A 1 94 ? -23.703 -3.172 19.167 1.00 55.09 94 ALA A N 1
ATOM 721 C CA . ALA A 1 94 ? -23.089 -1.932 18.693 1.00 55.09 94 ALA A CA 1
ATOM 722 C C . ALA A 1 94 ? -23.984 -1.207 17.660 1.00 55.09 94 ALA A C 1
ATOM 724 O O . ALA A 1 94 ? -23.652 -1.132 16.480 1.00 55.09 94 ALA A O 1
ATOM 725 N N . GLU A 1 95 ? -25.106 -0.632 18.106 1.00 54.91 95 GLU A N 1
ATOM 726 C CA . GLU A 1 95 ? -26.060 0.177 17.305 1.00 54.91 95 GLU A CA 1
ATOM 727 C C . GLU A 1 95 ? -25.471 1.469 16.674 1.00 54.91 95 GLU A C 1
ATOM 729 O O . GLU A 1 95 ? -26.202 2.331 16.194 1.00 54.91 95 GLU A O 1
ATOM 734 N N . GLY A 1 96 ? -24.147 1.639 16.649 1.00 58.50 96 GLY A N 1
ATOM 735 C CA . GLY A 1 96 ? -23.486 2.884 16.253 1.00 58.50 96 GLY A CA 1
ATOM 736 C C . GLY A 1 96 ? -22.729 2.855 14.928 1.00 58.50 96 GLY A C 1
ATOM 737 O O . GLY A 1 96 ? -22.109 3.862 14.601 1.00 58.50 96 GLY A O 1
ATOM 738 N N . MET A 1 97 ? -22.702 1.744 14.180 1.00 56.59 97 MET A N 1
ATOM 739 C CA . MET A 1 97 ? -21.893 1.685 12.957 1.00 56.59 97 MET A CA 1
ATOM 740 C C . MET A 1 97 ? -22.623 2.383 11.792 1.00 56.59 97 MET A C 1
ATOM 742 O O . MET A 1 97 ? -23.641 1.869 11.324 1.00 56.59 97 MET A O 1
ATOM 746 N N . PRO A 1 98 ? -22.132 3.534 11.287 1.00 64.81 98 PRO A N 1
ATOM 747 C CA . PRO A 1 98 ? -22.737 4.163 10.124 1.00 64.81 98 PRO A CA 1
ATOM 748 C C . PRO A 1 98 ? -22.548 3.250 8.909 1.00 64.81 98 PRO A C 1
ATOM 750 O O . PRO A 1 98 ? -21.424 2.940 8.508 1.00 64.81 98 PRO A O 1
ATOM 753 N N . HIS A 1 99 ? -23.659 2.807 8.324 1.00 63.47 99 HIS A N 1
ATOM 754 C CA . HIS A 1 99 ? -23.640 2.055 7.078 1.00 63.47 99 HIS A CA 1
ATOM 755 C C . HIS A 1 99 ? -23.283 3.004 5.931 1.00 63.47 99 HIS A C 1
ATOM 757 O O . HIS A 1 99 ? -24.085 3.852 5.539 1.00 63.47 99 HIS A O 1
ATOM 763 N N . ILE A 1 100 ? -22.077 2.861 5.383 1.00 65.12 100 ILE A N 1
ATOM 764 C CA . ILE A 1 100 ? -21.686 3.563 4.160 1.00 65.12 100 ILE A CA 1
ATOM 765 C C . ILE A 1 100 ? -22.219 2.743 2.983 1.00 65.12 100 ILE A C 1
ATOM 767 O O . ILE A 1 100 ? -21.788 1.608 2.779 1.00 65.12 100 ILE A O 1
ATOM 771 N N . GLN A 1 101 ? -23.175 3.302 2.236 1.00 59.09 101 GLN A N 1
ATOM 772 C CA . GLN A 1 101 ? -23.597 2.745 0.950 1.00 59.09 101 GLN A CA 1
ATOM 773 C C . GLN A 1 101 ? -22.449 2.914 -0.045 1.00 59.09 101 GLN A C 1
ATOM 775 O O . GLN A 1 101 ? -22.098 4.031 -0.419 1.00 59.09 101 GLN A O 1
ATOM 780 N N . TRP A 1 102 ? -21.839 1.795 -0.416 1.00 57.84 102 TRP A N 1
ATOM 781 C CA . TRP A 1 102 ? -20.901 1.723 -1.524 1.00 57.84 102 TRP A CA 1
ATOM 782 C C . TRP A 1 102 ? -21.696 1.244 -2.740 1.00 57.84 102 TRP A C 1
ATOM 784 O O . TRP A 1 102 ? -21.860 0.037 -2.914 1.00 57.84 102 TRP A O 1
ATOM 794 N N . ASP A 1 103 ? -22.257 2.195 -3.489 1.00 40.72 103 ASP A N 1
ATOM 795 C CA . ASP A 1 103 ? -22.798 1.962 -4.836 1.00 40.72 103 ASP A CA 1
ATOM 796 C C . ASP A 1 103 ? -21.655 1.841 -5.858 1.00 40.72 103 ASP A C 1
ATOM 798 O O . ASP A 1 103 ? -20.697 2.652 -5.780 1.00 40.72 103 ASP A O 1
#

pLDDT: mean 72.6, std 14.66, range [34.75, 92.12]

Secondary structure (DSSP, 8-state):
----S-----SSS---HHHHHHHHHHHHHHHHHHSPPBTTEEEETTEEEETTEEEEHHHHHHHHHHHHHHHHHHIIIIIS---B-TTSPBPTT-TT-------

Sequence (103 aa):
MVRGFMTIVAFDGQPSPVDSILQLRAYGKAIRANTNADGVVDWHGDELLYGHVQFSMASLRMMIHGLLHSARVQLRQEVLLLKTDSEGEAVEGAEGMPHIQWD

Organism: NCBI:txid516989